Protein AF-A0A125W4A0-F1 (afdb_monomer_lite)

Radius of gyration: 23.62 Å; chains: 1; bounding box: 55×51×53 Å

Sequence (78 aa):
MVKKSEVKEEVIEETKEVTEEVKPATKTFKVLKNKNFVGFVHPETRKFITAVDGKIEVSVSDKKAIAILEEAADLTEI

pLDDT: mean 74.98, std 20.27, range [38.19, 91.62]

Structure (mmCIF, N/CA/C/O backbone):
data_AF-A0A125W4A0-F1
#
_entry.id   AF-A0A125W4A0-F1
#
loop_
_atom_site.group_PDB
_atom_site.id
_atom_site.type_symbol
_atom_site.label_atom_id
_atom_site.label_alt_id
_atom_site.label_comp_id
_atom_site.label_asym_id
_atom_site.label_entity_id
_atom_site.label_seq_id
_atom_site.pdbx_PDB_ins_code
_atom_site.Cartn_x
_atom_site.Cartn_y
_atom_site.Cartn_z
_atom_site.occupancy
_atom_site.B_iso_or_equiv
_atom_site.auth_seq_id
_atom_site.auth_comp_id
_atom_site.auth_asym_id
_atom_site.auth_atom_id
_atom_site.pdbx_PDB_model_num
ATOM 1 N N . MET A 1 1 ? 41.509 -41.770 -39.895 1.00 43.31 1 MET A N 1
ATOM 2 C CA . MET A 1 1 ? 41.590 -40.377 -40.383 1.00 43.31 1 MET A CA 1
ATOM 3 C C . MET A 1 1 ? 40.733 -39.525 -39.437 1.00 43.31 1 MET A C 1
ATOM 5 O O . MET A 1 1 ? 39.523 -39.573 -39.552 1.00 43.31 1 MET A O 1
ATOM 9 N N . VAL A 1 2 ? 41.242 -39.170 -38.242 1.00 39.53 2 VAL A N 1
ATOM 10 C CA . VAL A 1 2 ? 41.638 -37.795 -37.809 1.00 39.53 2 VAL A CA 1
ATOM 11 C C . VAL A 1 2 ? 40.797 -36.703 -38.488 1.00 39.53 2 VAL A C 1
ATOM 13 O O . VAL A 1 2 ? 40.799 -36.649 -39.711 1.00 39.53 2 VAL A O 1
ATOM 16 N N . LYS A 1 3 ? 40.075 -35.809 -37.796 1.00 44.06 3 LYS A N 1
ATOM 17 C CA . LYS A 1 3 ? 40.415 -34.978 -36.614 1.00 44.06 3 LYS A CA 1
ATOM 18 C C . LYS A 1 3 ? 39.103 -34.630 -35.862 1.00 44.06 3 LYS A C 1
ATOM 20 O O . LYS A 1 3 ? 38.117 -34.347 -36.526 1.00 44.06 3 LYS A O 1
ATOM 25 N N . LYS A 1 4 ? 38.936 -34.828 -34.546 1.00 47.34 4 LYS A N 1
ATOM 26 C CA . LYS A 1 4 ? 39.337 -33.968 -33.402 1.00 47.34 4 LYS A CA 1
ATOM 27 C C . LYS A 1 4 ? 39.428 -32.458 -33.689 1.00 47.34 4 LYS A C 1
ATOM 29 O O . LYS A 1 4 ? 40.381 -31.995 -34.304 1.00 47.34 4 LYS A O 1
ATOM 34 N N . SER A 1 5 ? 38.458 -31.710 -33.175 1.00 49.72 5 SER A N 1
ATOM 35 C CA . SER A 1 5 ? 38.495 -30.272 -32.849 1.00 49.72 5 SER A CA 1
ATOM 36 C C . SER A 1 5 ? 37.391 -30.118 -31.790 1.00 49.72 5 SER A C 1
ATOM 38 O O . SER A 1 5 ? 36.235 -30.349 -32.118 1.00 49.72 5 SER A O 1
ATOM 40 N N . GLU A 1 6 ? 37.623 -30.098 -30.475 1.00 43.81 6 GLU A N 1
ATOM 41 C CA . GLU A 1 6 ? 38.465 -29.234 -29.630 1.00 43.81 6 GLU A CA 1
ATOM 42 C C . GLU A 1 6 ? 38.203 -27.733 -29.829 1.00 43.81 6 GLU A C 1
ATOM 44 O O . GLU A 1 6 ? 38.394 -27.219 -30.929 1.00 43.81 6 GLU A O 1
ATOM 49 N N . VAL A 1 7 ? 37.905 -27.076 -28.689 1.00 39.19 7 VAL A N 1
ATOM 50 C CA . VAL A 1 7 ? 38.032 -25.633 -28.377 1.00 39.19 7 VAL A CA 1
ATOM 51 C C . VAL A 1 7 ? 36.783 -24.797 -28.747 1.00 39.19 7 VAL A C 1
ATOM 53 O O . VAL A 1 7 ? 36.389 -24.795 -29.903 1.00 39.19 7 VAL A O 1
ATOM 56 N N . LYS A 1 8 ? 36.068 -24.062 -27.876 1.00 39.69 8 LYS A N 1
ATOM 57 C CA . LYS A 1 8 ? 36.294 -23.366 -26.580 1.00 39.69 8 LYS A CA 1
ATOM 58 C C . LYS A 1 8 ? 34.923 -23.320 -25.867 1.00 39.69 8 LYS A C 1
ATOM 60 O O . LYS A 1 8 ? 33.931 -23.058 -26.532 1.00 39.69 8 LYS A O 1
ATOM 65 N N . GLU A 1 9 ? 34.755 -23.709 -24.605 1.00 46.16 9 GLU A N 1
ATOM 66 C CA . GLU A 1 9 ? 35.032 -22.869 -23.425 1.00 46.16 9 GLU A CA 1
ATOM 67 C C . GLU A 1 9 ? 34.555 -21.418 -23.598 1.00 46.16 9 GLU A C 1
ATOM 69 O O . GLU A 1 9 ? 35.344 -20.481 -23.660 1.00 46.16 9 GLU A O 1
ATOM 74 N N . GLU A 1 10 ? 33.238 -21.231 -23.671 1.00 40.34 10 GLU A N 1
ATOM 75 C CA . GLU A 1 10 ? 32.631 -20.023 -23.115 1.00 40.34 10 GLU A CA 1
ATOM 76 C C . GLU A 1 10 ? 32.396 -20.300 -21.634 1.00 40.34 10 GLU A C 1
ATOM 78 O O . GLU A 1 10 ? 31.376 -20.841 -21.209 1.00 40.34 10 GLU A O 1
ATOM 83 N N . VAL A 1 11 ? 33.440 -19.998 -20.862 1.00 40.59 11 VAL A N 1
ATOM 84 C CA . VAL A 1 11 ? 33.344 -19.719 -19.436 1.00 40.59 11 VAL A CA 1
ATOM 85 C C . VAL A 1 11 ? 32.386 -18.543 -19.330 1.00 40.59 11 VAL A C 1
ATOM 87 O O . VAL A 1 11 ? 32.755 -17.395 -19.558 1.00 40.59 11 VAL A O 1
ATOM 90 N N . ILE A 1 12 ? 31.122 -18.858 -19.078 1.00 45.91 12 ILE A N 1
ATOM 91 C CA . ILE A 1 12 ? 30.148 -17.885 -18.621 1.00 45.91 12 ILE A CA 1
ATOM 92 C C . ILE A 1 12 ? 30.667 -17.518 -17.237 1.00 45.91 12 ILE A C 1
ATOM 94 O O . ILE A 1 12 ? 30.546 -18.311 -16.303 1.00 45.91 12 ILE A O 1
ATOM 98 N N . GLU A 1 13 ? 31.386 -16.399 -17.159 1.00 43.72 13 GLU A N 1
ATOM 99 C CA . GLU A 1 13 ? 31.808 -15.799 -15.904 1.00 43.72 13 GLU A CA 1
ATOM 100 C C . GLU A 1 13 ? 30.574 -15.732 -15.008 1.00 43.72 13 GLU A C 1
ATOM 102 O O . GLU A 1 13 ? 29.662 -14.932 -15.209 1.00 43.72 13 GLU A O 1
ATOM 107 N N . GLU A 1 14 ? 30.538 -16.628 -14.024 1.00 45.91 14 GLU A N 1
ATOM 108 C CA . GLU A 1 14 ? 29.772 -16.447 -12.810 1.00 45.91 14 GLU A CA 1
ATOM 109 C C . GLU A 1 14 ? 30.373 -15.234 -12.096 1.00 45.91 14 GLU A C 1
ATOM 111 O O . GLU A 1 14 ? 31.089 -15.350 -11.098 1.00 45.91 14 GLU A O 1
ATOM 116 N N . THR A 1 15 ? 30.067 -14.037 -12.590 1.00 38.19 15 THR A N 1
ATOM 117 C CA . THR A 1 15 ? 30.013 -12.844 -11.760 1.00 38.19 15 THR A CA 1
ATOM 118 C C . THR A 1 15 ? 28.859 -13.073 -10.792 1.00 38.19 15 THR A C 1
ATOM 120 O O . THR A 1 15 ? 27.727 -12.631 -10.975 1.00 38.19 15 THR A O 1
ATOM 123 N N . LYS A 1 16 ? 29.163 -13.830 -9.732 1.00 46.06 16 LYS A N 1
ATOM 124 C CA . LYS A 1 16 ? 28.521 -13.715 -8.426 1.00 46.06 16 LYS A CA 1
ATOM 125 C C . LYS A 1 16 ? 28.794 -12.301 -7.932 1.00 46.06 16 LYS A C 1
ATOM 127 O O . LYS A 1 16 ? 29.630 -12.076 -7.059 1.00 46.06 16 LYS A O 1
ATOM 132 N N . GLU A 1 17 ? 28.109 -11.340 -8.537 1.00 42.03 17 GLU A N 1
ATOM 133 C CA . GLU A 1 17 ? 27.886 -10.053 -7.920 1.00 42.03 17 GLU A CA 1
ATOM 134 C C . GLU A 1 17 ? 27.034 -10.344 -6.696 1.00 42.03 17 GLU A C 1
ATOM 136 O O . GLU A 1 17 ? 25.868 -10.735 -6.768 1.00 42.03 17 GLU A O 1
ATOM 141 N N . VAL A 1 18 ? 27.737 -10.291 -5.570 1.00 43.81 18 VAL A N 1
ATOM 142 C CA . VAL A 1 18 ? 27.236 -10.253 -4.211 1.00 43.81 18 VAL A CA 1
ATOM 143 C C . VAL A 1 18 ? 25.911 -9.505 -4.221 1.00 43.81 18 VAL A C 1
ATOM 145 O O . VAL A 1 18 ? 25.869 -8.287 -4.375 1.00 43.81 18 VAL A O 1
ATOM 148 N N . THR A 1 19 ? 24.821 -10.262 -4.114 1.00 42.94 19 THR A N 1
ATOM 149 C CA . THR A 1 19 ? 23.487 -9.726 -3.881 1.00 42.94 19 THR A CA 1
ATOM 150 C C . THR A 1 19 ? 23.529 -9.221 -2.452 1.00 42.94 19 THR A C 1
ATOM 152 O O . THR A 1 19 ? 23.220 -9.931 -1.499 1.00 42.94 19 THR A O 1
ATOM 155 N N . GLU A 1 20 ? 24.047 -8.010 -2.292 1.00 43.62 20 GLU A N 1
ATOM 156 C CA . GLU A 1 20 ? 23.780 -7.202 -1.126 1.00 43.62 20 GLU A CA 1
ATOM 157 C C . GLU A 1 20 ? 22.252 -7.153 -1.060 1.00 43.62 20 GLU A C 1
ATOM 159 O O . GLU A 1 20 ? 21.600 -6.575 -1.933 1.00 43.62 20 GLU A O 1
ATOM 164 N N . GLU A 1 21 ? 21.664 -7.889 -0.116 1.00 45.53 21 GLU A N 1
ATOM 165 C CA . GLU A 1 21 ? 20.245 -7.815 0.206 1.00 45.53 21 GLU A CA 1
ATOM 166 C C . GLU A 1 21 ? 19.985 -6.413 0.769 1.00 45.53 21 GLU A C 1
ATOM 168 O O . GLU A 1 21 ? 19.776 -6.208 1.966 1.00 45.53 21 GLU A O 1
ATOM 173 N N . VAL A 1 22 ? 20.028 -5.409 -0.105 1.00 51.88 22 VAL A N 1
ATOM 174 C CA . VAL A 1 22 ? 19.424 -4.113 0.129 1.00 51.88 22 VAL A CA 1
ATOM 175 C C . VAL A 1 22 ? 17.956 -4.448 0.272 1.00 51.88 22 VAL A C 1
ATOM 177 O O . VAL A 1 22 ? 17.262 -4.643 -0.726 1.00 51.88 22 VAL A O 1
ATOM 180 N N . LYS A 1 23 ? 17.495 -4.614 1.519 1.00 56.31 23 LYS A N 1
ATOM 181 C CA . LYS A 1 23 ? 16.067 -4.704 1.819 1.00 56.31 23 LYS A CA 1
ATOM 182 C C . LYS A 1 23 ? 15.417 -3.603 0.991 1.00 56.31 23 LYS A C 1
ATOM 184 O O . LYS A 1 23 ? 15.778 -2.439 1.201 1.00 56.31 23 LYS A O 1
ATOM 189 N N . PRO A 1 24 ? 14.576 -3.945 -0.001 1.00 63.78 24 PRO A N 1
ATOM 190 C CA . PRO A 1 24 ? 14.028 -2.934 -0.879 1.00 63.78 24 PRO A CA 1
ATOM 191 C C . PRO A 1 24 ? 13.334 -1.937 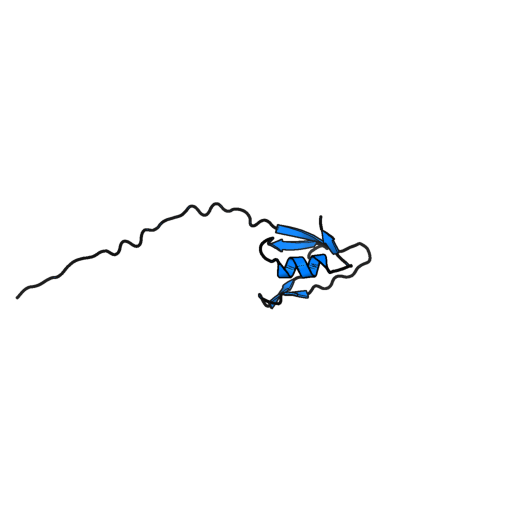0.032 1.00 63.78 24 PRO A C 1
ATOM 193 O O . PRO A 1 24 ? 12.550 -2.341 0.890 1.00 63.78 24 PRO A O 1
ATOM 196 N N . ALA A 1 25 ? 13.695 -0.661 -0.075 1.00 81.25 25 ALA A N 1
ATOM 197 C CA . ALA A 1 25 ? 13.074 0.347 0.762 1.00 81.25 25 ALA A CA 1
ATOM 198 C C . ALA A 1 25 ? 11.555 0.252 0.556 1.00 81.25 25 ALA A C 1
ATOM 200 O O . ALA A 1 25 ? 11.062 0.195 -0.575 1.00 81.25 25 ALA A O 1
ATOM 201 N N . THR A 1 26 ? 10.814 0.150 1.651 1.00 87.44 26 THR A N 1
ATOM 202 C CA . THR A 1 26 ? 9.355 0.059 1.646 1.00 87.44 26 THR A CA 1
ATOM 203 C C . THR A 1 26 ? 8.786 1.311 2.285 1.00 87.44 26 THR A C 1
ATOM 205 O O . THR A 1 26 ? 9.285 1.760 3.315 1.00 87.44 26 THR A O 1
ATOM 208 N N . LYS A 1 27 ? 7.737 1.867 1.680 1.00 89.56 27 LYS A N 1
ATOM 209 C CA . LYS A 1 27 ? 6.871 2.858 2.316 1.00 89.56 27 LYS A CA 1
ATOM 210 C C . LYS A 1 27 ? 5.723 2.136 3.006 1.00 89.56 27 LYS A C 1
ATOM 212 O O . LYS A 1 27 ? 5.141 1.205 2.439 1.00 89.56 27 LYS A O 1
ATOM 217 N N . THR A 1 28 ? 5.376 2.605 4.196 1.00 91.00 28 THR A N 1
ATOM 218 C CA . THR A 1 28 ? 4.262 2.067 4.969 1.00 91.00 28 THR A CA 1
ATOM 219 C C . THR A 1 28 ? 3.177 3.125 5.109 1.00 91.00 28 THR A C 1
ATOM 221 O O . THR A 1 28 ? 3.425 4.250 5.531 1.00 91.00 28 THR A O 1
ATOM 224 N N . PHE A 1 29 ? 1.948 2.744 4.781 1.00 91.50 29 PHE A N 1
ATOM 225 C CA . PHE A 1 29 ? 0.757 3.563 4.951 1.00 91.50 29 PHE A CA 1
ATOM 226 C C . PHE A 1 29 ? -0.132 2.940 6.014 1.00 91.50 29 PHE A C 1
ATOM 228 O O . PHE A 1 29 ? -0.255 1.718 6.106 1.00 91.50 29 PHE A O 1
ATOM 235 N N . LYS A 1 30 ? -0.779 3.773 6.818 1.00 91.31 30 LYS A N 1
ATOM 236 C CA . LYS A 1 30 ? -1.736 3.355 7.835 1.00 91.31 30 LYS A CA 1
ATOM 237 C C . LYS A 1 30 ? -3.135 3.818 7.459 1.00 91.31 30 LYS A C 1
ATOM 239 O O . LYS A 1 30 ? -3.321 4.955 7.037 1.00 91.31 30 LYS A O 1
ATOM 244 N N . VAL A 1 31 ? -4.122 2.952 7.668 1.00 90.06 31 VAL A N 1
ATOM 245 C CA . VAL A 1 31 ? -5.535 3.310 7.517 1.00 90.06 31 VAL A CA 1
ATOM 246 C C . VAL A 1 31 ? -5.951 4.229 8.664 1.00 90.06 31 VAL A C 1
ATOM 248 O O . VAL A 1 31 ? -5.705 3.934 9.841 1.00 90.06 31 VAL A O 1
ATOM 251 N N . LEU A 1 32 ? -6.573 5.359 8.328 1.00 88.50 32 LEU A N 1
ATOM 252 C CA . LEU A 1 32 ? -7.071 6.321 9.303 1.00 88.50 32 LEU A CA 1
ATOM 253 C C . LEU A 1 32 ? -8.143 5.697 10.203 1.00 88.50 32 LEU A C 1
ATOM 255 O O . LEU A 1 32 ? -8.972 4.891 9.778 1.00 88.50 32 LEU A O 1
ATOM 259 N N . LYS A 1 33 ? -8.161 6.113 11.475 1.00 81.81 33 LYS A N 1
ATOM 260 C CA . LYS A 1 33 ? -9.212 5.701 12.416 1.00 81.81 33 LYS A CA 1
ATOM 261 C C . LYS A 1 33 ? -10.573 6.161 11.880 1.00 81.81 33 LYS A C 1
ATOM 263 O O . LYS A 1 33 ? -10.711 7.311 11.474 1.00 81.81 33 LYS A O 1
ATOM 268 N N . ASN A 1 34 ? -11.568 5.274 11.921 1.00 83.25 34 ASN A N 1
ATOM 269 C CA . ASN A 1 34 ? -12.927 5.467 11.387 1.00 83.25 34 ASN A CA 1
ATOM 270 C C . ASN A 1 34 ? -13.043 5.504 9.854 1.00 83.25 34 ASN A C 1
ATOM 272 O O . ASN A 1 34 ? -14.108 5.852 9.341 1.00 83.25 34 ASN A O 1
ATOM 276 N N . LYS A 1 35 ? -11.990 5.133 9.120 1.00 84.06 35 LYS A N 1
ATOM 277 C CA . LYS A 1 35 ? -12.063 4.897 7.678 1.00 84.06 35 LYS A CA 1
ATOM 278 C C . LYS A 1 35 ? -11.940 3.408 7.375 1.00 84.06 35 LYS A C 1
ATOM 280 O O . LYS A 1 35 ? -11.219 2.683 8.053 1.00 84.06 35 LYS A O 1
ATOM 285 N N . ASN A 1 36 ? -12.657 2.970 6.345 1.00 80.88 36 ASN A N 1
ATOM 286 C CA . ASN A 1 36 ? -12.623 1.597 5.861 1.00 80.88 36 ASN A CA 1
ATOM 287 C C . ASN A 1 36 ? -11.924 1.590 4.506 1.00 80.88 36 ASN A C 1
ATOM 289 O O . ASN A 1 36 ? -12.528 1.940 3.495 1.00 80.88 36 ASN A O 1
ATOM 293 N N . PHE A 1 37 ? -10.656 1.189 4.490 1.00 85.69 37 PHE A N 1
ATOM 294 C CA . PHE A 1 37 ? -9.910 1.009 3.254 1.00 85.69 37 PHE A CA 1
ATOM 295 C C . PHE A 1 37 ? -9.936 -0.466 2.850 1.00 85.69 37 PHE A C 1
ATOM 297 O O . PHE A 1 37 ? -9.335 -1.309 3.512 1.00 85.69 37 PHE A O 1
ATOM 304 N N . VAL A 1 38 ? -10.660 -0.782 1.775 1.00 84.81 38 VAL A N 1
ATOM 305 C CA . VAL A 1 38 ? -10.819 -2.163 1.284 1.00 84.81 38 VAL A CA 1
ATOM 306 C C . VAL A 1 38 ? -9.572 -2.639 0.528 1.00 84.81 38 VAL A C 1
ATOM 308 O O . VAL A 1 38 ? -9.226 -3.819 0.581 1.00 84.81 38 VAL A O 1
ATOM 311 N N . GLY A 1 39 ? -8.869 -1.728 -0.146 1.00 89.25 39 GLY A N 1
ATOM 312 C CA . GLY A 1 39 ? -7.763 -2.046 -1.047 1.00 89.25 39 GLY A CA 1
ATOM 313 C C . GLY A 1 39 ? -8.040 -1.638 -2.491 1.00 89.25 39 GLY A C 1
ATOM 314 O O . GLY A 1 39 ? -9.129 -1.172 -2.826 1.00 89.25 39 GLY A O 1
ATOM 315 N N . PHE A 1 40 ? -7.050 -1.828 -3.356 1.00 91.19 40 PHE A N 1
ATOM 316 C CA . PHE A 1 40 ? -7.148 -1.575 -4.792 1.00 91.19 40 PHE A CA 1
ATOM 317 C C . PHE A 1 40 ? -6.374 -2.628 -5.584 1.00 91.19 40 PHE A C 1
ATOM 319 O O . PHE A 1 40 ? -5.485 -3.304 -5.068 1.00 91.19 40 PHE A O 1
ATOM 326 N N . VAL A 1 41 ? -6.703 -2.770 -6.866 1.00 91.62 41 VAL A N 1
ATOM 327 C CA . VAL A 1 41 ? -5.937 -3.619 -7.785 1.00 91.62 41 VAL A CA 1
ATOM 328 C C . VAL A 1 41 ? -4.842 -2.777 -8.428 1.00 91.62 41 VAL A C 1
ATOM 330 O O . VAL A 1 41 ? -5.126 -1.769 -9.073 1.00 91.62 41 VAL A O 1
ATOM 333 N N . HIS A 1 42 ? -3.587 -3.194 -8.275 1.00 91.56 42 HIS A N 1
ATOM 334 C CA . HIS A 1 42 ? -2.447 -2.505 -8.860 1.00 91.56 42 HIS A CA 1
ATOM 335 C C . HIS A 1 42 ? -2.502 -2.568 -10.399 1.00 91.56 42 HIS A C 1
ATOM 337 O O . HIS A 1 42 ? -2.601 -3.665 -10.955 1.00 91.56 42 HIS A O 1
ATOM 343 N N . PRO A 1 43 ? -2.384 -1.439 -11.120 1.00 86.44 43 PRO A N 1
ATOM 344 C CA . PRO A 1 43 ? -2.619 -1.397 -12.566 1.00 86.44 43 PRO A CA 1
ATOM 345 C C . PRO A 1 43 ? -1.602 -2.200 -13.393 1.00 86.44 43 PRO A C 1
ATOM 347 O O . PRO A 1 43 ? -1.950 -2.723 -14.447 1.00 86.44 43 PRO A O 1
ATOM 350 N N . GLU A 1 44 ? -0.354 -2.323 -12.931 1.00 87.19 44 GLU A N 1
ATOM 351 C CA . GLU A 1 44 ? 0.691 -3.066 -13.661 1.00 87.19 44 GLU A CA 1
ATOM 352 C C . GLU A 1 44 ? 0.731 -4.546 -13.285 1.00 87.19 44 GLU A C 1
ATOM 354 O O . GLU A 1 44 ? 0.520 -5.420 -14.118 1.00 87.19 44 GLU A O 1
ATOM 359 N N . THR A 1 45 ? 0.983 -4.833 -12.009 1.00 87.00 45 THR A N 1
ATOM 360 C CA . THR A 1 45 ? 1.129 -6.199 -11.500 1.00 87.00 45 THR A CA 1
ATOM 361 C C . THR A 1 45 ? -0.194 -6.955 -11.371 1.00 87.00 45 THR A C 1
ATOM 363 O O . THR A 1 45 ? -0.169 -8.165 -11.153 1.00 87.00 45 THR A O 1
ATOM 366 N N . ARG A 1 46 ? -1.347 -6.268 -11.475 1.00 88.56 46 ARG A N 1
ATOM 367 C CA . ARG A 1 46 ? -2.702 -6.807 -11.229 1.00 88.56 46 ARG A CA 1
ATOM 368 C C . ARG A 1 46 ? -2.867 -7.463 -9.855 1.00 88.56 46 ARG A C 1
ATOM 370 O O . ARG A 1 46 ? -3.811 -8.218 -9.635 1.00 88.56 46 ARG A O 1
ATOM 377 N N . LYS A 1 47 ? -1.955 -7.178 -8.924 1.00 89.25 47 LYS A N 1
ATOM 378 C CA . LYS A 1 47 ? -2.021 -7.659 -7.546 1.00 89.25 47 LYS A CA 1
ATOM 379 C C . LYS A 1 47 ? -3.030 -6.827 -6.773 1.00 89.25 47 LYS A C 1
ATOM 381 O O . LYS A 1 47 ? -3.084 -5.610 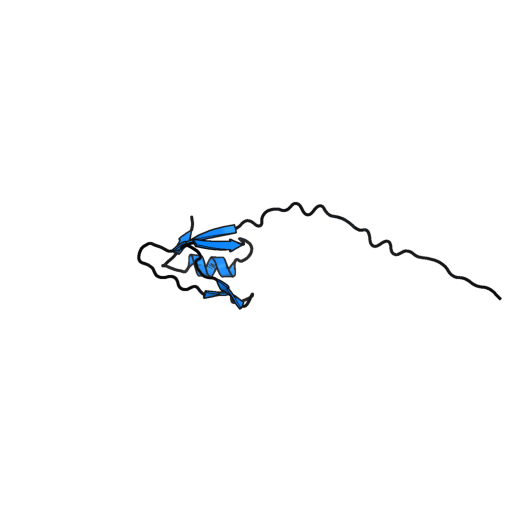-6.931 1.00 89.25 47 LYS A O 1
ATOM 386 N N . PHE A 1 48 ? -3.815 -7.482 -5.929 1.00 90.94 48 PHE A N 1
ATOM 387 C CA . PHE A 1 48 ? -4.685 -6.782 -4.998 1.00 90.94 48 PHE A CA 1
ATOM 388 C C . PHE A 1 48 ? -3.863 -6.322 -3.793 1.00 90.94 48 PHE A C 1
ATOM 390 O O . PHE A 1 48 ? -3.273 -7.144 -3.093 1.00 90.94 48 PHE A O 1
ATOM 397 N N . ILE A 1 49 ? -3.796 -5.010 -3.591 1.00 89.81 49 ILE A N 1
ATOM 398 C CA . ILE A 1 49 ? -3.117 -4.374 -2.466 1.00 89.81 49 ILE A CA 1
ATOM 399 C C . ILE A 1 49 ? -4.191 -3.982 -1.461 1.00 89.81 49 ILE A C 1
ATOM 401 O O . ILE A 1 49 ? -5.102 -3.221 -1.778 1.00 89.81 49 ILE A O 1
ATOM 405 N N . THR A 1 50 ? -4.085 -4.507 -0.247 1.00 91.50 50 THR A N 1
ATOM 406 C CA . THR A 1 50 ? -5.031 -4.254 0.841 1.00 91.50 50 THR A CA 1
ATOM 407 C C . THR A 1 50 ? -4.281 -4.026 2.146 1.00 91.50 50 THR A C 1
ATOM 409 O O . THR A 1 50 ? -3.090 -4.325 2.246 1.00 91.50 50 THR A O 1
ATOM 412 N N . ALA A 1 51 ? -4.974 -3.469 3.134 1.00 89.50 51 ALA A N 1
ATOM 413 C CA . ALA A 1 51 ? -4.403 -3.255 4.449 1.00 89.50 51 ALA A CA 1
ATOM 414 C C . ALA A 1 51 ? -4.409 -4.561 5.252 1.00 89.50 51 ALA A C 1
ATOM 416 O O . ALA A 1 51 ? -5.456 -5.171 5.457 1.00 89.50 51 ALA A O 1
ATOM 417 N N . VAL A 1 52 ? -3.242 -4.948 5.757 1.00 87.44 52 VAL A N 1
ATOM 418 C CA . VAL A 1 52 ? -3.068 -6.030 6.729 1.00 87.44 52 VAL A CA 1
ATOM 419 C C . VAL A 1 52 ? -2.828 -5.375 8.085 1.00 87.44 52 VAL A C 1
ATOM 421 O O . VAL A 1 52 ? -1.959 -4.516 8.217 1.00 87.44 52 VAL A O 1
ATOM 424 N N . ASP A 1 53 ? -3.657 -5.691 9.081 1.00 85.44 53 ASP A N 1
ATOM 425 C CA . ASP A 1 53 ? -3.621 -5.057 10.411 1.00 85.44 53 ASP A CA 1
ATOM 426 C C . ASP A 1 53 ? -3.686 -3.514 10.375 1.00 85.44 53 ASP A C 1
ATOM 428 O O . ASP A 1 53 ? -3.089 -2.805 11.190 1.00 85.44 53 ASP A O 1
ATOM 432 N N . GLY A 1 54 ? -4.419 -2.973 9.394 1.00 85.06 54 GLY A N 1
ATOM 433 C CA . GLY A 1 54 ? -4.563 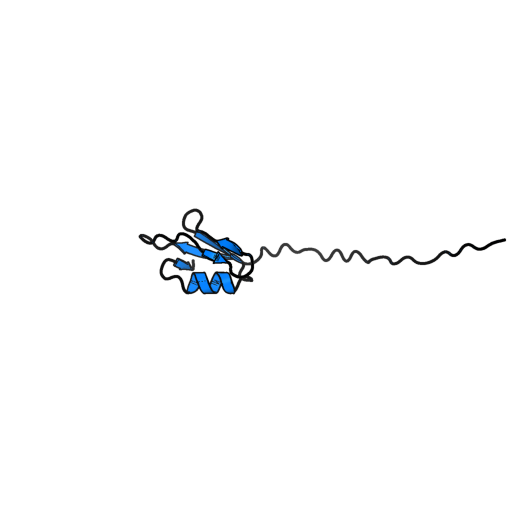-1.529 9.189 1.00 85.06 54 GLY A CA 1
ATOM 434 C 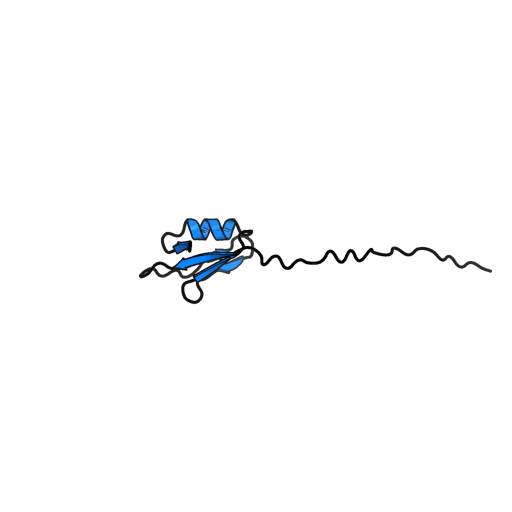C . GLY A 1 54 ? -3.314 -0.848 8.624 1.00 85.06 54 GLY A C 1
ATOM 435 O O . GLY A 1 54 ? -3.229 0.382 8.672 1.00 85.06 54 GLY A O 1
ATOM 436 N N . LYS A 1 55 ? -2.355 -1.619 8.100 1.00 90.06 55 LYS A N 1
ATOM 437 C CA . LYS A 1 55 ? -1.139 -1.129 7.449 1.00 90.06 55 LYS A CA 1
ATOM 438 C C . LYS A 1 55 ? -1.007 -1.681 6.036 1.00 90.06 55 LYS A C 1
ATOM 440 O O . LYS A 1 55 ? -1.427 -2.797 5.749 1.00 90.06 55 LYS A O 1
ATOM 445 N N . ILE A 1 56 ? -0.408 -0.896 5.158 1.00 90.38 56 ILE A N 1
ATOM 446 C CA . ILE A 1 56 ? -0.116 -1.262 3.777 1.00 90.38 56 ILE A CA 1
ATOM 447 C C . ILE A 1 56 ? 1.364 -0.997 3.561 1.00 90.38 56 ILE A C 1
ATOM 449 O O . ILE A 1 56 ? 1.819 0.127 3.752 1.00 90.38 56 ILE A O 1
ATOM 453 N N . GLU A 1 57 ? 2.104 -2.022 3.165 1.00 90.88 57 GLU A N 1
ATOM 454 C CA . GLU A 1 57 ? 3.519 -1.905 2.825 1.00 90.88 57 GLU A CA 1
ATOM 455 C C . GLU A 1 57 ? 3.678 -2.037 1.315 1.00 90.88 57 GLU A C 1
ATOM 457 O O . GLU A 1 57 ? 3.209 -3.002 0.706 1.00 90.88 57 GLU A O 1
ATOM 462 N N . VAL A 1 58 ? 4.321 -1.047 0.702 1.00 89.94 58 VAL A N 1
ATOM 463 C CA . VAL A 1 58 ? 4.622 -1.032 -0.732 1.00 89.94 58 VAL A CA 1
ATOM 464 C C . VAL A 1 58 ? 6.087 -0.700 -0.949 1.00 89.94 58 VAL A C 1
ATOM 466 O O . VAL A 1 58 ? 6.691 0.048 -0.183 1.00 89.94 58 VAL A O 1
ATOM 469 N N . SER A 1 59 ? 6.683 -1.255 -2.001 1.00 89.62 59 SER A N 1
ATOM 470 C CA . SER A 1 59 ? 8.057 -0.912 -2.366 1.00 89.62 59 SER A CA 1
ATOM 471 C C . SER A 1 59 ? 8.133 0.542 -2.839 1.00 89.62 59 SER A C 1
ATOM 473 O O . SER A 1 59 ? 7.271 0.983 -3.596 1.00 89.62 59 SER A O 1
ATOM 475 N N . VAL A 1 60 ? 9.193 1.274 -2.473 1.00 88.44 60 VAL A N 1
ATOM 476 C CA . VAL A 1 60 ? 9.454 2.629 -3.008 1.00 88.44 60 VAL A CA 1
ATOM 477 C C . VAL A 1 60 ? 9.601 2.645 -4.530 1.00 88.44 60 VAL A C 1
ATOM 479 O O . VAL A 1 60 ? 9.416 3.680 -5.170 1.00 88.44 60 VAL A O 1
ATOM 482 N N . SER A 1 61 ? 9.936 1.496 -5.118 1.00 88.00 61 SER A N 1
ATOM 483 C CA . SER A 1 61 ? 10.029 1.317 -6.563 1.00 88.00 61 SER A CA 1
ATOM 484 C C . SER A 1 61 ? 8.653 1.339 -7.240 1.00 88.00 61 SER A C 1
ATOM 486 O O . SER A 1 61 ? 8.552 1.780 -8.386 1.00 88.00 61 SER A O 1
ATOM 488 N N . ASP A 1 62 ? 7.587 0.944 -6.534 1.00 88.00 62 ASP A N 1
ATOM 489 C CA . ASP A 1 62 ? 6.210 0.917 -7.041 1.00 88.00 62 ASP A CA 1
ATOM 490 C C . ASP A 1 62 ? 5.560 2.306 -6.960 1.00 88.00 62 ASP A C 1
ATOM 492 O O . ASP A 1 62 ? 4.608 2.557 -6.215 1.00 88.00 62 ASP A O 1
ATOM 496 N N . LYS A 1 63 ? 6.052 3.231 -7.793 1.00 89.69 63 LYS A N 1
ATOM 497 C CA . LYS A 1 63 ? 5.561 4.621 -7.856 1.00 89.69 63 LYS A CA 1
ATOM 498 C C . LYS A 1 63 ? 4.050 4.716 -8.089 1.00 89.69 63 LYS A C 1
ATOM 500 O O . LYS A 1 63 ? 3.415 5.637 -7.590 1.00 89.69 63 LYS A O 1
ATOM 505 N N . LYS A 1 64 ? 3.467 3.772 -8.837 1.00 90.06 64 LYS A N 1
ATOM 506 C CA . LYS A 1 64 ? 2.021 3.736 -9.107 1.00 90.06 64 LYS A CA 1
ATOM 507 C C . LYS A 1 64 ? 1.210 3.327 -7.884 1.00 90.06 64 LYS A C 1
ATOM 509 O O . LYS A 1 64 ? 0.185 3.946 -7.622 1.00 90.06 64 LYS A O 1
ATOM 514 N N . ALA A 1 65 ? 1.665 2.319 -7.138 1.00 89.69 65 ALA A N 1
ATOM 515 C CA . ALA A 1 65 ? 1.034 1.940 -5.879 1.00 89.69 65 ALA A CA 1
ATOM 516 C C . ALA A 1 65 ? 1.063 3.115 -4.899 1.00 89.69 65 ALA A C 1
ATOM 518 O O . ALA A 1 65 ? 0.043 3.450 -4.308 1.00 89.69 65 ALA A O 1
ATOM 519 N N . ILE A 1 66 ? 2.224 3.765 -4.792 1.00 91.12 66 ILE A N 1
ATOM 520 C CA . ILE A 1 66 ? 2.444 4.910 -3.909 1.00 91.12 66 ILE A CA 1
ATOM 521 C C . ILE A 1 66 ? 1.533 6.075 -4.283 1.00 91.12 66 ILE A C 1
ATOM 523 O O . ILE A 1 66 ? 0.851 6.579 -3.405 1.00 91.12 66 ILE A O 1
ATOM 527 N N . ALA A 1 67 ? 1.436 6.442 -5.564 1.00 91.00 67 ALA A N 1
ATOM 528 C CA . ALA A 1 67 ? 0.557 7.528 -5.998 1.00 91.00 67 ALA A CA 1
ATOM 529 C C . ALA A 1 67 ? -0.915 7.281 -5.616 1.00 91.00 67 ALA A C 1
ATOM 531 O O . ALA A 1 67 ? -1.580 8.178 -5.112 1.00 91.00 67 ALA A O 1
ATOM 532 N N . ILE A 1 68 ? -1.412 6.049 -5.782 1.00 90.69 68 ILE A N 1
ATOM 533 C CA . ILE A 1 68 ? -2.789 5.690 -5.397 1.00 90.69 68 ILE A CA 1
ATOM 534 C C . ILE A 1 68 ? -2.975 5.779 -3.876 1.00 90.69 68 ILE A C 1
ATOM 536 O O . ILE A 1 68 ? -4.014 6.234 -3.402 1.00 90.69 68 ILE A O 1
ATOM 540 N N . LEU A 1 69 ? -1.979 5.335 -3.108 1.00 90.25 69 LEU A N 1
ATOM 541 C CA . LEU A 1 69 ? -2.014 5.372 -1.645 1.00 90.25 69 LEU A CA 1
ATOM 542 C C . LEU A 1 69 ? -1.887 6.801 -1.095 1.00 90.25 69 LEU A C 1
ATOM 544 O O . LEU A 1 69 ? -2.513 7.106 -0.084 1.00 90.25 69 LEU A O 1
ATOM 548 N N . GLU A 1 70 ? -1.125 7.669 -1.761 1.00 90.06 70 GLU A N 1
ATOM 549 C CA . GLU A 1 70 ? -0.976 9.092 -1.430 1.00 90.06 70 GLU A CA 1
ATOM 550 C C . GLU A 1 70 ? -2.233 9.905 -1.795 1.00 90.06 70 GLU A C 1
ATOM 552 O O . GLU A 1 70 ? -2.595 10.827 -1.066 1.00 90.06 70 GLU A O 1
ATOM 557 N N . GLU A 1 71 ? -2.943 9.549 -2.871 1.00 89.19 71 GLU A N 1
ATOM 558 C CA . GLU A 1 71 ? -4.232 10.163 -3.233 1.00 89.19 71 GLU A CA 1
ATOM 559 C C . GLU A 1 71 ? -5.407 9.668 -2.369 1.00 89.19 71 GLU A C 1
ATOM 561 O O . GLU A 1 71 ? -6.452 10.322 -2.286 1.00 89.19 71 GLU A O 1
ATOM 566 N N . ALA A 1 72 ? -5.264 8.518 -1.707 1.00 87.31 72 ALA A N 1
ATOM 567 C CA . ALA A 1 72 ? -6.315 7.951 -0.877 1.00 87.31 72 ALA A CA 1
ATOM 568 C C . ALA A 1 72 ? -6.510 8.756 0.420 1.00 87.31 72 ALA A C 1
ATOM 570 O O . ALA A 1 72 ? -5.746 8.640 1.376 1.00 87.31 72 ALA A O 1
ATOM 571 N N . ALA A 1 73 ? -7.626 9.484 0.509 1.00 84.75 73 ALA A N 1
ATOM 572 C CA . ALA A 1 73 ? -8.006 10.273 1.690 1.00 84.75 73 ALA A CA 1
ATOM 573 C C . ALA A 1 73 ? -8.248 9.447 2.974 1.00 84.75 73 ALA A C 1
ATOM 575 O O . ALA A 1 73 ? -8.458 10.011 4.048 1.00 84.75 73 ALA A O 1
ATOM 576 N N . ASP A 1 74 ? -8.276 8.118 2.867 1.00 86.81 74 ASP A N 1
ATOM 577 C CA . ASP A 1 74 ? -8.474 7.189 3.981 1.00 86.81 74 ASP A CA 1
ATOM 578 C C . ASP A 1 74 ? -7.155 6.691 4.598 1.00 86.81 74 ASP A C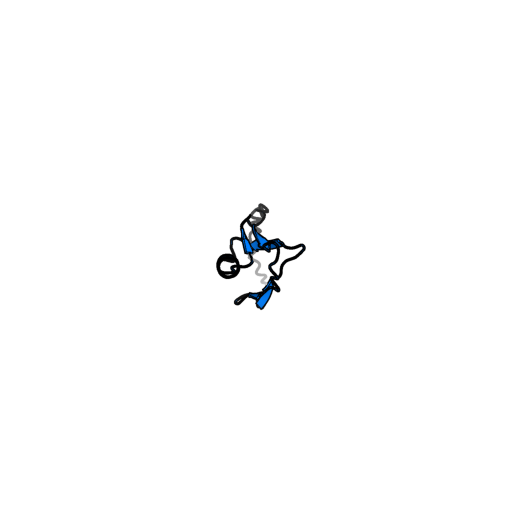 1
ATOM 580 O O . ASP A 1 74 ? -7.185 5.953 5.587 1.00 86.81 74 ASP A O 1
ATOM 584 N N . LEU A 1 75 ? -6.007 7.079 4.033 1.00 88.50 75 LEU A N 1
ATOM 585 C CA . LEU A 1 75 ? -4.680 6.601 4.415 1.00 88.50 75 LEU A CA 1
ATOM 586 C C . LEU A 1 75 ? -3.762 7.737 4.880 1.00 88.50 75 LEU A C 1
ATOM 588 O O . LEU A 1 75 ? -4.015 8.919 4.658 1.00 88.50 75 LEU A O 1
ATOM 592 N N . THR A 1 76 ? -2.682 7.382 5.573 1.00 87.88 76 THR A N 1
ATOM 593 C CA . THR A 1 76 ? -1.619 8.319 5.966 1.00 87.88 76 THR A CA 1
ATOM 594 C C . THR A 1 76 ? -0.275 7.600 5.972 1.00 87.88 76 THR A C 1
ATOM 596 O O . THR A 1 76 ? -0.190 6.478 6.470 1.00 87.88 76 THR A O 1
ATOM 599 N N . GLU A 1 77 ? 0.765 8.227 5.425 1.00 87.00 77 GLU A N 1
ATOM 600 C CA . GLU A 1 77 ? 2.144 7.726 5.514 1.00 87.00 77 GLU A CA 1
ATOM 601 C C . GLU A 1 77 ? 2.648 7.816 6.968 1.00 87.00 77 GLU A C 1
ATOM 603 O O . GLU A 1 77 ? 2.297 8.762 7.684 1.00 87.00 77 GLU A O 1
ATOM 608 N N . ILE A 1 78 ? 3.415 6.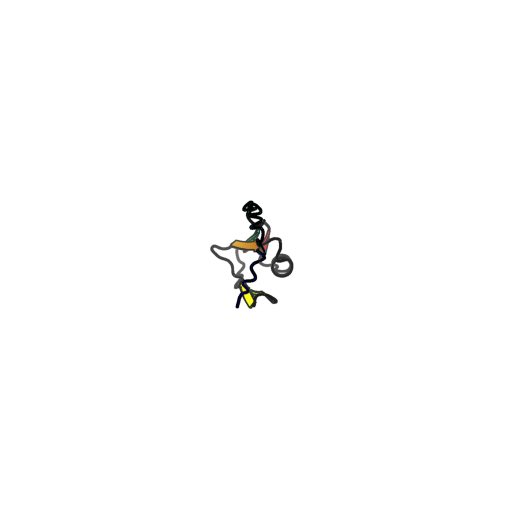814 7.419 1.00 82.75 78 ILE A N 1
ATOM 609 C CA . ILE A 1 78 ? 3.986 6.731 8.778 1.00 82.75 78 ILE A CA 1
ATOM 610 C C . ILE A 1 78 ? 5.495 6.515 8.771 1.00 82.75 78 ILE A C 1
ATOM 612 O O . ILE A 1 78 ? 5.994 5.842 7.844 1.00 82.75 78 ILE A O 1
#

Organism: NCBI:txid749495

Foldseek 3Di:
DDDDDDDDDPPPPPPPPPPPPPVQDKWKKFFDPPDDWAFDQQPPVRDTFGDDVRMTIDGPVSVSRVVVQVPDPRMDTD

Secondary structure (DSSP, 8-state):
-------------------------EEEEEEPTT-----EE-TTT-PEE--BTTEEEEETT-HHHHHHHHH-TTEEE-